Protein AF-A0A7H8J270-F1 (afdb_monomer)

Structure (mmCIF, N/CA/C/O backbone):
data_AF-A0A7H8J270-F1
#
_entry.id   AF-A0A7H8J270-F1
#
loop_
_atom_site.group_PDB
_atom_site.id
_atom_site.type_symbol
_atom_site.label_atom_id
_atom_site.label_alt_id
_atom_site.label_comp_id
_atom_site.label_asym_id
_atom_site.label_entity_id
_atom_site.label_seq_id
_atom_site.pdbx_PDB_ins_code
_atom_site.Cartn_x
_atom_site.Cartn_y
_atom_site.Cartn_z
_atom_site.occupancy
_atom_site.B_iso_or_equiv
_atom_site.auth_seq_id
_atom_site.auth_comp_id
_atom_site.auth_asym_id
_atom_site.auth_atom_id
_atom_site.pdbx_PDB_model_num
ATOM 1 N N . MET A 1 1 ? 3.335 -8.479 36.866 1.00 42.03 1 MET A N 1
ATOM 2 C CA . MET A 1 1 ? 2.585 -7.714 35.846 1.00 42.03 1 MET A CA 1
ATOM 3 C C . MET A 1 1 ? 3.029 -8.223 34.480 1.00 42.03 1 MET A C 1
ATOM 5 O O . MET A 1 1 ? 4.088 -7.840 34.000 1.00 42.03 1 MET A O 1
ATOM 9 N N . GLY A 1 2 ? 2.335 -9.232 33.948 1.00 44.09 2 GLY A N 1
ATOM 10 C CA . GLY A 1 2 ? 2.732 -9.904 32.709 1.00 44.09 2 GLY A CA 1
ATOM 11 C C . GLY A 1 2 ? 2.358 -9.047 31.508 1.00 44.09 2 GLY A C 1
ATOM 12 O O . GLY A 1 2 ? 1.185 -8.750 31.316 1.00 44.09 2 GLY A O 1
ATOM 13 N N . ARG A 1 3 ? 3.344 -8.632 30.712 1.00 48.94 3 ARG A N 1
ATOM 14 C CA . ARG A 1 3 ? 3.084 -8.055 29.392 1.00 48.94 3 ARG A CA 1
ATOM 15 C C . ARG A 1 3 ? 2.624 -9.197 28.491 1.00 48.94 3 ARG A C 1
ATOM 17 O O . ARG A 1 3 ? 3.455 -9.937 27.977 1.00 48.94 3 ARG A O 1
ATOM 24 N N . THR A 1 4 ? 1.318 -9.379 28.332 1.00 55.84 4 THR A N 1
ATOM 25 C CA . THR A 1 4 ? 0.799 -10.113 27.177 1.00 55.84 4 THR A CA 1
ATOM 26 C C . THR A 1 4 ? 1.228 -9.325 25.947 1.00 55.84 4 THR A C 1
ATOM 28 O O . THR A 1 4 ? 0.846 -8.161 25.812 1.00 55.84 4 THR A O 1
ATOM 31 N N . ALA A 1 5 ? 2.074 -9.908 25.097 1.00 58.25 5 ALA A N 1
ATOM 32 C CA . ALA A 1 5 ? 2.368 -9.320 23.797 1.00 58.25 5 ALA A CA 1
ATOM 33 C C . ALA A 1 5 ? 1.034 -9.028 23.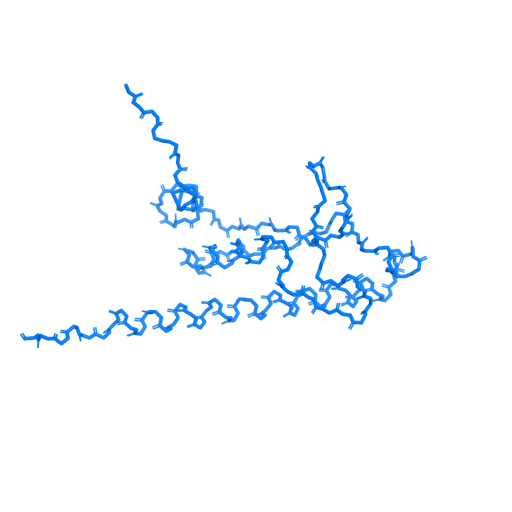096 1.00 58.25 5 ALA A C 1
ATOM 35 O O . ALA A 1 5 ? 0.129 -9.868 23.122 1.00 58.25 5 ALA A O 1
ATOM 36 N N . ALA A 1 6 ? 0.886 -7.825 22.541 1.00 67.25 6 ALA A N 1
ATOM 37 C CA . ALA A 1 6 ? -0.309 -7.486 21.786 1.00 67.25 6 ALA A CA 1
ATOM 38 C C . ALA A 1 6 ? -0.456 -8.506 20.650 1.00 67.25 6 ALA A C 1
ATOM 40 O O . ALA A 1 6 ? 0.480 -8.721 19.879 1.00 67.25 6 ALA A O 1
ATOM 41 N N . SER A 1 7 ? -1.606 -9.177 20.574 1.00 82.88 7 SER A N 1
ATOM 42 C CA . SER A 1 7 ? -1.886 -10.061 19.446 1.00 82.88 7 SER A CA 1
ATOM 43 C C . SER A 1 7 ? -1.941 -9.230 18.156 1.00 82.88 7 SER A C 1
ATOM 45 O O . SER A 1 7 ? -2.320 -8.055 18.217 1.00 82.88 7 SER A O 1
ATOM 47 N N . PRO A 1 8 ? -1.622 -9.801 16.979 1.00 84.00 8 PRO A N 1
ATOM 48 C CA . PRO A 1 8 ? -1.708 -9.071 15.711 1.00 84.00 8 PRO A CA 1
ATOM 49 C C . PRO A 1 8 ? -3.080 -8.412 15.492 1.00 84.00 8 PRO A C 1
ATOM 51 O O . PRO A 1 8 ? -3.164 -7.256 15.089 1.00 84.00 8 PRO A O 1
ATOM 54 N N . ALA A 1 9 ? -4.161 -9.109 15.856 1.00 88.38 9 ALA A N 1
ATOM 55 C CA . ALA A 1 9 ? -5.513 -8.555 15.818 1.00 88.38 9 ALA A CA 1
ATOM 56 C C . ALA A 1 9 ? -5.698 -7.370 16.784 1.00 88.38 9 ALA A C 1
ATOM 58 O O . ALA A 1 9 ? -6.309 -6.373 16.409 1.00 88.38 9 ALA A O 1
ATOM 59 N N . GLY A 1 10 ? -5.136 -7.450 17.995 1.00 93.75 10 GLY A N 1
ATOM 60 C CA . GLY A 1 10 ? -5.184 -6.365 18.973 1.00 93.75 10 GLY A CA 1
ATOM 61 C C . GLY A 1 10 ? -4.453 -5.109 18.498 1.00 93.75 10 GLY A C 1
ATOM 62 O O . GLY A 1 10 ? -4.974 -4.010 18.659 1.00 93.75 10 GLY A O 1
ATOM 63 N N . VAL A 1 11 ? -3.289 -5.255 17.855 1.00 96.12 11 VAL A N 1
ATOM 64 C CA . VAL A 1 11 ? -2.555 -4.118 17.265 1.00 96.12 11 VAL A CA 1
ATOM 65 C C . VAL A 1 11 ? -3.398 -3.421 16.194 1.00 96.12 11 VAL A C 1
ATOM 67 O O . VAL A 1 11 ? -3.519 -2.197 16.212 1.00 96.12 11 VAL A O 1
ATOM 70 N N . LEU A 1 12 ? -4.033 -4.184 15.301 1.00 96.44 12 LEU A N 1
ATOM 71 C CA . LEU A 1 12 ? -4.896 -3.619 14.260 1.00 96.44 12 LEU A CA 1
ATOM 72 C C . LEU A 1 12 ? -6.123 -2.909 14.840 1.00 96.44 12 LEU A C 1
ATOM 74 O O . LEU A 1 12 ? -6.491 -1.844 14.350 1.00 96.44 12 LEU A O 1
ATOM 78 N N . ASP A 1 13 ? -6.737 -3.444 15.895 1.00 96.44 13 ASP A N 1
ATOM 79 C CA . ASP A 1 13 ? -7.857 -2.778 16.567 1.00 96.44 13 ASP A CA 1
ATOM 80 C C . ASP A 1 13 ? -7.415 -1.459 17.211 1.00 96.44 13 ASP A C 1
ATOM 82 O O . ASP A 1 13 ? -8.081 -0.439 17.035 1.00 96.44 13 ASP A O 1
ATOM 86 N N . TYR A 1 14 ? -6.268 -1.445 17.898 1.00 97.12 14 TYR A N 1
ATOM 87 C CA . TYR A 1 14 ? -5.700 -0.223 18.475 1.00 97.12 14 TYR A CA 1
ATOM 88 C C . TYR A 1 14 ? -5.428 0.859 17.427 1.00 97.12 14 TYR A C 1
ATOM 90 O O . TYR A 1 14 ? -5.628 2.038 17.709 1.00 97.12 14 TYR A O 1
ATOM 98 N N . LEU A 1 15 ? -4.989 0.486 16.227 1.00 97.75 15 LEU A N 1
ATOM 99 C CA . LEU A 1 15 ? -4.700 1.445 15.162 1.00 97.75 15 LEU A CA 1
ATOM 100 C C . LEU A 1 15 ? -5.968 1.907 14.426 1.00 97.75 15 LEU A C 1
ATOM 102 O O . LEU A 1 15 ? -6.120 3.097 14.147 1.00 97.75 15 LEU A O 1
ATOM 106 N N . LEU A 1 16 ? -6.877 0.983 14.107 1.00 96.69 16 LEU A N 1
ATOM 107 C CA . LEU A 1 16 ? -7.862 1.167 13.032 1.00 96.69 16 LEU A CA 1
ATOM 108 C C . LEU A 1 16 ? -9.309 1.237 13.514 1.00 96.69 16 LEU A C 1
ATOM 110 O O . LEU A 1 16 ? -10.156 1.749 12.785 1.00 96.69 16 LEU A O 1
ATOM 114 N N . LYS A 1 17 ? -9.626 0.721 14.707 1.00 96.38 17 LYS A N 1
ATOM 115 C CA . LYS A 1 17 ? -11.008 0.681 15.196 1.00 96.38 17 LYS A CA 1
ATOM 116 C C . LYS A 1 17 ? -11.457 2.079 15.648 1.00 96.38 17 LYS A C 1
ATOM 118 O O . LYS A 1 17 ? -10.824 2.640 16.548 1.00 96.38 17 LYS A O 1
ATOM 123 N N . PRO A 1 18 ? -12.554 2.629 15.095 1.00 96.81 18 PRO A N 1
ATOM 124 C CA . PRO A 1 18 ? -13.071 3.924 15.521 1.00 96.81 18 PRO A CA 1
ATOM 125 C C . PRO A 1 18 ? -13.435 3.939 17.010 1.00 96.81 18 PRO A C 1
ATOM 127 O O . PRO A 1 18 ? -14.057 3.002 17.515 1.00 96.81 18 PRO A O 1
ATOM 130 N N . GLY A 1 19 ? -13.060 5.014 17.707 1.00 96.12 19 GLY A N 1
ATOM 131 C CA . GLY A 1 19 ? -13.410 5.228 19.115 1.00 96.12 19 GLY A CA 1
ATOM 132 C C . GLY A 1 19 ? -12.688 4.305 20.099 1.00 96.12 19 GLY A C 1
ATOM 133 O O . GLY A 1 19 ? -13.162 4.138 21.220 1.00 96.12 19 GLY A O 1
ATOM 134 N N . TYR A 1 20 ? -11.576 3.685 19.691 1.00 95.50 20 TYR A N 1
ATOM 135 C CA . TYR A 1 20 ? -10.805 2.783 20.547 1.00 95.50 20 TYR A CA 1
ATOM 136 C C . TYR A 1 20 ? -9.404 3.323 20.858 1.00 95.50 20 TYR A C 1
ATOM 138 O O . TYR A 1 20 ? -9.204 3.929 21.907 1.00 95.50 20 TYR A O 1
ATOM 146 N N . GLY A 1 21 ? -8.432 3.091 19.974 1.00 96.19 21 GLY A N 1
ATOM 147 C CA . GLY A 1 21 ? -7.067 3.593 20.121 1.00 96.19 21 GLY A CA 1
ATOM 148 C C . GLY A 1 21 ? -6.827 4.812 19.237 1.00 96.19 21 GLY A C 1
ATOM 149 O O . GLY A 1 21 ? -7.590 5.776 19.276 1.00 96.19 21 GLY A O 1
ATOM 150 N N . ALA A 1 22 ? -5.792 4.746 18.398 1.00 97.56 22 ALA A N 1
ATOM 151 C CA . ALA A 1 22 ? -5.408 5.822 17.486 1.00 97.56 22 ALA A CA 1
ATOM 152 C C . ALA A 1 22 ? -6.545 6.249 16.546 1.00 97.56 22 ALA A C 1
ATOM 154 O O . ALA A 1 22 ? -6.606 7.415 16.171 1.00 97.56 22 ALA A O 1
ATOM 155 N N . SER A 1 23 ? -7.455 5.324 16.206 1.00 97.25 23 SER A N 1
ATOM 156 C CA . SER A 1 23 ? -8.636 5.600 15.379 1.00 97.25 23 SER A CA 1
ATOM 157 C C . SER A 1 23 ? -8.260 6.318 14.076 1.00 97.25 23 SER A C 1
ATOM 159 O O . SER A 1 23 ? -8.803 7.376 13.753 1.00 97.25 23 SER A O 1
ATOM 161 N N . LEU A 1 24 ? -7.273 5.766 13.359 1.00 97.94 24 LEU A N 1
ATOM 162 C CA . LEU A 1 24 ? -6.708 6.389 12.164 1.00 97.94 24 LEU A CA 1
ATOM 163 C C . LEU A 1 24 ? -7.783 6.681 11.109 1.00 97.94 24 LEU A C 1
ATOM 165 O O . LEU A 1 24 ? -8.669 5.872 10.838 1.00 97.94 24 LEU A O 1
ATOM 169 N N . GLN A 1 25 ? -7.658 7.848 10.481 1.00 97.69 25 GLN A N 1
ATOM 170 C CA . GLN A 1 25 ? -8.559 8.325 9.425 1.00 97.69 25 GLN A CA 1
ATOM 171 C C . GLN A 1 25 ? -8.018 8.024 8.023 1.00 97.69 25 GLN A C 1
ATOM 173 O O . GLN A 1 25 ? -8.774 8.004 7.050 1.00 97.69 25 GLN A O 1
ATOM 178 N N . LEU A 1 26 ? -6.710 7.784 7.921 1.00 97.19 26 LEU A N 1
ATOM 179 C CA . LEU A 1 26 ? -6.005 7.495 6.684 1.00 97.19 26 LEU A CA 1
ATOM 180 C C . LEU A 1 26 ? -4.895 6.474 6.940 1.00 97.19 26 LEU A C 1
ATOM 182 O O . LEU A 1 26 ? -4.170 6.584 7.929 1.00 97.19 26 LEU A O 1
ATOM 186 N N . ILE A 1 27 ? -4.736 5.530 6.016 1.00 96.56 27 ILE A N 1
ATOM 187 C CA . ILE A 1 27 ? -3.514 4.737 5.868 1.00 96.56 27 ILE A CA 1
ATOM 188 C C . ILE A 1 27 ? -2.881 5.072 4.522 1.00 96.56 27 ILE A C 1
ATOM 190 O O . ILE A 1 27 ? -3.555 5.073 3.489 1.00 96.56 27 ILE A O 1
ATOM 194 N N . LYS A 1 28 ? -1.572 5.324 4.545 1.00 97.62 28 LYS A N 1
ATOM 195 C CA . LYS A 1 28 ? -0.740 5.386 3.346 1.00 97.62 28 LYS A CA 1
ATOM 196 C C . LYS A 1 28 ? 0.004 4.059 3.206 1.00 97.62 28 LYS A C 1
ATOM 198 O O . LYS A 1 28 ? 0.670 3.650 4.152 1.00 97.62 28 LYS A O 1
ATOM 203 N N . LEU A 1 29 ? -0.138 3.414 2.057 1.00 96.44 29 LEU A N 1
ATOM 204 C CA . LEU A 1 29 ? 0.491 2.146 1.699 1.00 96.44 29 LEU A CA 1
ATOM 205 C C . LEU A 1 29 ? 1.587 2.408 0.666 1.00 96.44 29 LEU A C 1
ATOM 207 O O . LEU A 1 29 ? 1.455 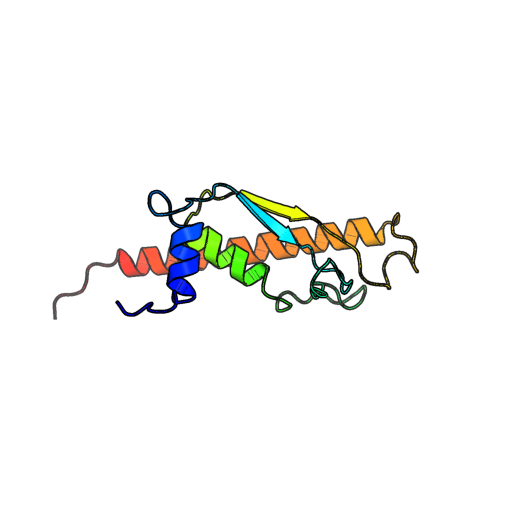3.317 -0.160 1.00 96.44 29 LEU A O 1
ATOM 211 N N . GLU A 1 30 ? 2.650 1.614 0.704 1.00 97.38 30 GLU A N 1
ATOM 212 C CA . GLU A 1 30 ? 3.648 1.625 -0.360 1.00 97.38 30 GLU A CA 1
ATOM 213 C C . GLU A 1 30 ? 3.085 0.941 -1.618 1.00 97.38 30 GLU A C 1
ATOM 215 O O . GLU A 1 30 ? 2.427 -0.102 -1.552 1.00 97.38 30 GLU A O 1
ATOM 220 N N . VAL A 1 31 ? 3.337 1.541 -2.780 1.00 97.00 31 VAL A N 1
ATOM 221 C CA . VAL A 1 31 ? 3.270 0.859 -4.072 1.00 97.00 31 VAL A CA 1
ATOM 222 C C . VAL A 1 31 ? 4.620 0.167 -4.250 1.00 97.00 31 VAL A C 1
ATOM 224 O O . VAL A 1 31 ? 5.583 0.806 -4.671 1.00 97.00 31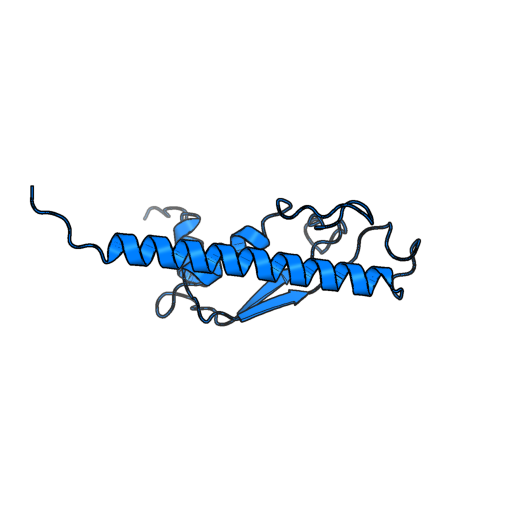 VAL A O 1
ATOM 227 N N . GLY A 1 32 ? 4.700 -1.109 -3.863 1.00 96.19 32 GLY A N 1
ATOM 228 C CA . GLY A 1 32 ? 5.957 -1.863 -3.890 1.00 96.19 32 GLY A CA 1
ATOM 229 C C . GLY A 1 32 ? 6.594 -1.858 -5.279 1.00 96.19 32 GLY A C 1
ATOM 230 O O . GLY A 1 32 ? 5.890 -1.896 -6.285 1.00 96.19 32 GLY A O 1
ATOM 231 N N . GLY A 1 33 ? 7.922 -1.781 -5.335 1.00 95.50 33 GLY A N 1
ATOM 232 C CA . GLY A 1 33 ? 8.681 -1.616 -6.581 1.00 95.50 33 GLY A CA 1
ATOM 233 C C . GLY A 1 33 ? 9.940 -2.478 -6.664 1.00 95.50 33 GLY A C 1
ATOM 234 O O . GLY A 1 33 ? 10.809 -2.178 -7.476 1.00 95.50 33 GLY A O 1
ATOM 235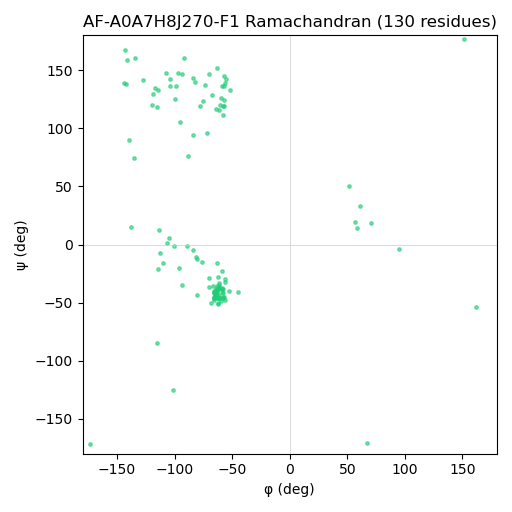 N N . ASP A 1 34 ? 10.073 -3.494 -5.804 1.00 94.44 34 ASP A N 1
ATOM 236 C CA . ASP A 1 34 ? 11.263 -4.351 -5.630 1.00 94.44 34 ASP A CA 1
ATOM 237 C C . ASP A 1 34 ? 12.552 -3.594 -5.250 1.00 94.44 34 ASP A C 1
ATOM 239 O O . ASP A 1 34 ? 13.656 -4.140 -5.306 1.00 94.44 34 ASP A O 1
ATOM 243 N N . THR A 1 35 ? 12.428 -2.333 -4.835 1.00 92.44 35 THR A N 1
ATOM 244 C CA . THR A 1 35 ? 13.547 -1.513 -4.366 1.00 92.44 35 THR A CA 1
ATOM 245 C C . THR A 1 35 ? 13.627 -1.534 -2.848 1.00 92.44 35 THR A C 1
ATOM 247 O O . THR A 1 35 ? 12.599 -1.577 -2.182 1.00 92.44 35 THR A O 1
ATOM 250 N N . ASN A 1 36 ? 14.836 -1.437 -2.286 1.00 95.19 36 ASN A N 1
ATOM 251 C CA . ASN A 1 36 ? 14.966 -1.138 -0.862 1.00 95.19 36 ASN A CA 1
ATOM 252 C C . ASN A 1 36 ? 14.406 0.271 -0.597 1.00 95.19 36 ASN A C 1
ATOM 254 O O . ASN A 1 36 ? 14.939 1.246 -1.132 1.00 95.19 36 ASN A O 1
ATOM 258 N N . SER A 1 37 ? 13.339 0.364 0.198 1.00 95.31 37 SER A N 1
ATOM 259 C CA . SER A 1 37 ? 12.606 1.604 0.472 1.00 95.31 37 SER A CA 1
ATOM 260 C C . SER A 1 37 ? 12.853 2.176 1.873 1.00 95.31 37 SER A C 1
ATOM 262 O O . SER A 1 37 ? 12.287 3.222 2.181 1.00 95.31 37 SER A O 1
ATOM 264 N N . THR A 1 38 ? 13.709 1.539 2.693 1.00 96.25 38 THR A N 1
ATOM 265 C CA . THR A 1 38 ? 14.432 2.037 3.898 1.00 96.25 38 THR A CA 1
ATOM 266 C C . THR A 1 38 ? 14.902 0.828 4.719 1.00 96.25 38 THR A C 1
ATOM 268 O O . THR A 1 38 ? 16.092 0.685 4.993 1.00 96.25 38 THR A O 1
ATOM 271 N N . ASP A 1 39 ? 13.968 -0.067 5.057 1.00 96.88 39 ASP A N 1
ATOM 272 C CA . ASP A 1 39 ? 14.181 -1.223 5.947 1.00 96.88 39 ASP A CA 1
ATOM 273 C C . ASP A 1 39 ? 14.050 -2.575 5.220 1.00 96.88 39 ASP A C 1
ATOM 275 O O . ASP A 1 39 ? 13.962 -3.637 5.838 1.00 96.88 39 ASP A O 1
ATOM 279 N N . GLY A 1 40 ? 14.025 -2.550 3.890 1.00 96.31 40 GLY A N 1
ATOM 280 C CA . GLY A 1 40 ? 13.783 -3.718 3.057 1.00 96.31 40 GLY A CA 1
ATOM 281 C C . GLY A 1 40 ? 13.126 -3.338 1.739 1.00 96.31 40 GLY A C 1
ATOM 282 O O . GLY A 1 40 ? 12.839 -2.169 1.495 1.00 96.31 40 GLY A O 1
ATOM 283 N N . ALA A 1 41 ? 12.925 -4.338 0.885 1.00 95.69 41 ALA A N 1
ATOM 284 C CA . ALA A 1 41 ? 12.217 -4.178 -0.376 1.00 95.69 41 ALA A CA 1
ATOM 285 C C . ALA A 1 41 ? 10.809 -4.761 -0.284 1.00 95.69 41 ALA A C 1
ATOM 287 O O . ALA A 1 41 ? 10.628 -5.869 0.230 1.00 95.69 41 ALA A O 1
ATOM 288 N N . GLU A 1 42 ? 9.831 -4.030 -0.815 1.00 96.38 42 GLU A N 1
ATOM 289 C CA . GLU A 1 42 ? 8.461 -4.511 -0.957 1.00 96.38 42 GLU A CA 1
ATOM 290 C C . GLU A 1 42 ? 8.197 -5.006 -2.385 1.00 96.38 42 GLU A C 1
ATOM 292 O O . GLU A 1 42 ? 8.608 -4.349 -3.351 1.00 96.38 42 GLU A O 1
ATOM 297 N N . PRO A 1 43 ? 7.517 -6.158 -2.538 1.00 95.00 43 PRO A N 1
ATOM 298 C CA . PRO A 1 43 ? 7.274 -6.744 -3.842 1.00 95.00 43 PRO A CA 1
ATOM 299 C C . PRO A 1 43 ? 6.266 -5.916 -4.637 1.00 95.00 43 PRO A C 1
ATOM 301 O O . PRO A 1 43 ? 5.313 -5.354 -4.091 1.00 95.00 43 PRO A O 1
ATOM 304 N N . ASN A 1 44 ? 6.456 -5.888 -5.945 1.00 94.56 44 ASN A N 1
ATOM 305 C CA . ASN A 1 44 ? 5.592 -5.170 -6.868 1.00 94.56 44 ASN A CA 1
ATOM 306 C C . ASN A 1 44 ? 4.440 -6.040 -7.425 1.00 94.56 44 ASN A C 1
ATOM 308 O O . ASN A 1 44 ? 4.506 -7.271 -7.417 1.00 94.56 44 ASN A O 1
ATOM 312 N N . HIS A 1 45 ? 3.375 -5.414 -7.941 1.00 95.81 45 HIS A N 1
ATOM 313 C CA . HIS A 1 45 ? 2.214 -6.122 -8.517 1.00 95.81 45 HIS A CA 1
ATOM 314 C C . HIS A 1 45 ? 2.400 -6.535 -9.982 1.00 95.81 45 HIS A C 1
ATOM 316 O O . HIS A 1 45 ? 1.520 -7.190 -10.540 1.00 95.81 45 HIS A O 1
ATOM 322 N N . MET A 1 46 ? 3.502 -6.148 -10.626 1.00 96.38 46 MET A N 1
ATOM 323 C CA . MET A 1 46 ? 3.815 -6.462 -12.023 1.00 96.38 46 MET A CA 1
ATOM 324 C C . MET A 1 46 ? 5.272 -6.913 -12.211 1.00 96.38 46 MET A C 1
ATOM 326 O O . MET A 1 46 ? 6.090 -6.154 -12.742 1.00 96.38 46 MET A O 1
ATOM 330 N N . PRO A 1 47 ? 5.637 -8.148 -11.805 1.00 91.19 47 PRO A N 1
ATOM 331 C CA . PRO A 1 47 ? 7.030 -8.618 -11.841 1.00 91.19 47 PRO A CA 1
ATOM 332 C C . PRO A 1 47 ? 7.639 -8.586 -13.253 1.00 91.19 47 PRO A C 1
ATOM 334 O O . PRO A 1 47 ? 8.853 -8.504 -13.425 1.00 91.19 47 PRO A O 1
ATOM 337 N N . THR A 1 48 ? 6.783 -8.605 -14.274 1.00 92.75 48 THR A N 1
ATOM 338 C CA . THR A 1 48 ? 7.113 -8.327 -15.674 1.00 92.75 48 THR A CA 1
ATOM 339 C C . THR A 1 48 ? 6.060 -7.389 -16.254 1.00 92.75 48 THR A C 1
ATOM 341 O O . THR A 1 48 ? 4.925 -7.403 -15.778 1.00 92.75 48 THR A O 1
ATOM 344 N N . ARG A 1 49 ? 6.381 -6.710 -17.360 1.00 93.00 49 ARG A N 1
ATOM 345 C CA . ARG A 1 49 ? 5.461 -5.831 -18.104 1.00 93.00 49 ARG A CA 1
ATOM 346 C C . ARG A 1 49 ? 4.060 -6.409 -18.331 1.00 93.00 49 ARG A C 1
ATOM 348 O O . ARG A 1 49 ? 3.083 -5.686 -18.201 1.00 93.00 49 ARG A O 1
ATOM 355 N N . ASP A 1 50 ? 3.964 -7.698 -18.648 1.00 93.81 50 ASP A N 1
ATOM 356 C CA . ASP A 1 50 ? 2.711 -8.310 -19.110 1.00 93.81 50 ASP A CA 1
ATOM 357 C C . ASP A 1 50 ? 2.019 -9.180 -18.046 1.00 93.81 50 ASP A C 1
ATOM 359 O O . ASP A 1 50 ? 1.014 -9.835 -18.325 1.00 93.81 50 ASP A O 1
ATOM 363 N N . THR A 1 51 ? 2.538 -9.199 -16.814 1.00 94.62 51 THR A N 1
ATOM 364 C CA . THR A 1 51 ? 2.011 -10.038 -15.728 1.00 94.62 51 THR A CA 1
ATOM 365 C C . THR A 1 51 ? 1.529 -9.157 -14.593 1.00 94.62 51 THR A C 1
ATOM 367 O O . THR A 1 51 ? 2.290 -8.329 -14.114 1.00 94.62 51 THR A O 1
ATOM 370 N N . VAL A 1 52 ? 0.298 -9.373 -14.124 1.00 94.94 52 VAL A N 1
ATOM 371 C CA . VAL A 1 52 ? -0.239 -8.715 -12.925 1.00 94.94 52 VAL A CA 1
ATOM 372 C C . VAL A 1 52 ? -0.512 -9.758 -11.847 1.00 94.94 52 VAL A C 1
ATOM 374 O O . VAL A 1 52 ? -1.377 -10.617 -12.031 1.00 94.94 52 VAL A O 1
ATOM 377 N N . ASP A 1 53 ? 0.163 -9.641 -10.708 1.00 90.75 53 ASP A N 1
ATOM 378 C CA . ASP A 1 53 ? -0.016 -10.485 -9.529 1.00 90.75 53 ASP A CA 1
ATOM 379 C C . ASP A 1 53 ? -0.446 -9.643 -8.316 1.00 90.75 53 ASP A C 1
ATOM 381 O O . ASP A 1 53 ? 0.239 -8.722 -7.881 1.00 90.75 53 ASP A O 1
ATOM 385 N N . ARG A 1 54 ? -1.620 -9.967 -7.768 1.00 87.00 54 ARG A N 1
ATOM 386 C CA . ARG A 1 54 ? -2.255 -9.250 -6.645 1.00 87.00 54 ARG A CA 1
ATOM 387 C C . ARG A 1 54 ? -2.060 -9.960 -5.306 1.00 87.00 54 ARG A C 1
ATOM 389 O O . ARG A 1 54 ? -2.564 -9.484 -4.296 1.00 87.00 54 ARG A O 1
ATOM 396 N N . GLY A 1 55 ? -1.383 -11.108 -5.303 1.00 85.38 55 GLY A N 1
ATOM 397 C CA . GLY A 1 55 ? -1.084 -11.883 -4.099 1.00 85.38 55 GLY A CA 1
ATOM 398 C C . GLY A 1 55 ? 0.226 -11.486 -3.424 1.00 85.38 55 GLY A C 1
ATOM 399 O O . GLY A 1 55 ? 0.585 -12.077 -2.409 1.00 85.38 55 GLY A O 1
ATOM 400 N N . GLN A 1 56 ? 0.951 -10.519 -3.989 1.00 87.94 56 GLN A N 1
ATOM 401 C CA . GLN A 1 56 ? 2.269 -10.127 -3.512 1.00 87.94 56 GLN A CA 1
ATOM 402 C C . GLN A 1 56 ? 2.196 -9.158 -2.332 1.00 87.94 56 GLN A C 1
ATOM 404 O O . GLN A 1 56 ? 1.394 -8.221 -2.316 1.00 87.94 56 GLN A O 1
ATOM 409 N N . GLY A 1 57 ? 3.092 -9.366 -1.367 1.00 92.69 57 GLY A N 1
ATOM 410 C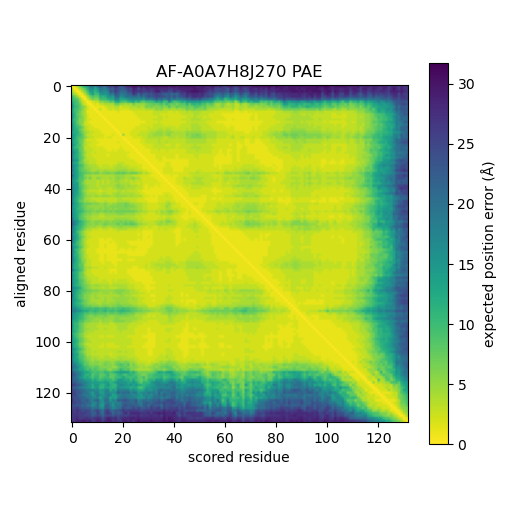 CA . GLY A 1 57 ? 3.244 -8.496 -0.205 1.00 92.69 57 GLY A CA 1
ATOM 411 C C . GLY A 1 57 ? 2.047 -8.522 0.749 1.00 92.69 57 GLY A C 1
ATOM 412 O O . GLY A 1 57 ? 1.146 -9.352 0.655 1.00 92.69 57 GLY A O 1
ATOM 413 N N . TYR A 1 58 ? 2.056 -7.605 1.713 1.00 94.62 58 TYR A N 1
ATOM 414 C CA . TYR A 1 58 ? 1.038 -7.524 2.769 1.00 94.62 58 TYR A CA 1
ATOM 415 C C . TYR A 1 58 ? 0.162 -6.268 2.677 1.00 94.62 58 TYR A C 1
ATOM 417 O O . TYR A 1 58 ? -0.812 -6.155 3.422 1.00 94.62 58 TYR A O 1
ATOM 425 N N . GLN A 1 59 ? 0.476 -5.328 1.779 1.00 95.12 59 GLN A N 1
ATOM 426 C CA . GLN A 1 59 ? -0.222 -4.041 1.684 1.00 95.12 59 GLN A CA 1
ATOM 427 C C . GLN A 1 59 ? -1.704 -4.215 1.326 1.00 95.12 59 GLN A C 1
ATOM 429 O O . GLN A 1 59 ? -2.566 -3.554 1.907 1.00 95.12 59 GLN A O 1
ATOM 434 N N . TRP A 1 60 ? -2.023 -5.167 0.441 1.00 92.75 60 TRP A N 1
ATOM 435 C CA . TRP A 1 60 ? -3.406 -5.498 0.079 1.00 92.75 60 TRP A CA 1
ATOM 436 C C . TRP A 1 60 ? -4.200 -6.004 1.280 1.00 92.75 60 TRP A C 1
ATOM 438 O O . TRP A 1 60 ? -5.250 -5.455 1.606 1.00 92.75 60 TRP A O 1
ATOM 448 N N . TRP A 1 61 ? -3.648 -6.987 1.994 1.00 92.88 61 TRP A N 1
ATOM 449 C CA . TRP A 1 61 ? -4.239 -7.504 3.225 1.00 92.88 61 TRP A CA 1
ATOM 450 C C . TRP A 1 61 ? -4.424 -6.395 4.267 1.00 92.88 61 TRP 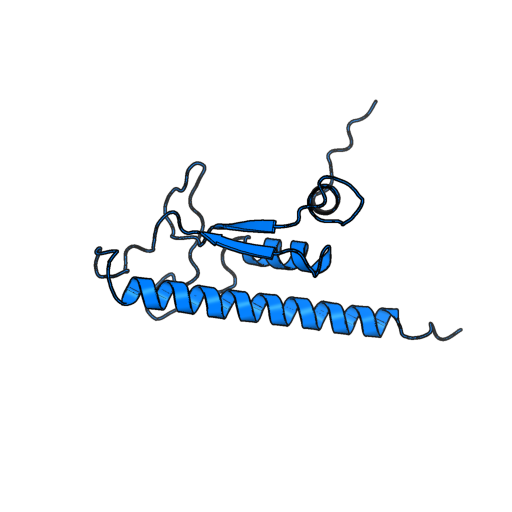A C 1
ATOM 452 O O . TRP A 1 61 ? -5.474 -6.311 4.901 1.00 92.88 61 TRP A O 1
ATOM 462 N N . LEU A 1 62 ? -3.446 -5.499 4.425 1.00 94.75 62 LEU A N 1
ATOM 463 C CA . LEU A 1 62 ? -3.542 -4.395 5.379 1.00 94.75 62 LEU A CA 1
ATOM 464 C C . LEU A 1 62 ? -4.669 -3.414 5.010 1.00 94.75 62 LEU A C 1
ATOM 466 O O . LEU A 1 62 ? -5.425 -2.998 5.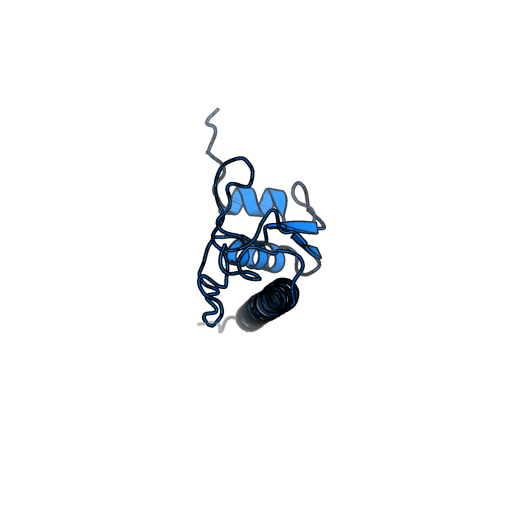892 1.00 94.75 62 LEU A O 1
ATOM 470 N N . ALA A 1 63 ? -4.837 -3.095 3.721 1.00 94.12 63 ALA A N 1
ATOM 471 C CA . ALA A 1 63 ? -5.975 -2.321 3.215 1.00 94.12 63 ALA A CA 1
ATOM 472 C C . ALA A 1 63 ? -7.320 -2.984 3.553 1.00 94.12 63 ALA A C 1
ATOM 474 O O . ALA A 1 63 ? -8.239 -2.310 4.030 1.00 94.12 63 ALA A O 1
ATOM 475 N N . GLU A 1 64 ? -7.437 -4.298 3.350 1.00 93.06 64 GLU A N 1
ATOM 476 C CA . GLU A 1 64 ? -8.641 -5.057 3.703 1.00 93.06 64 GLU A CA 1
ATOM 477 C C . GLU A 1 64 ? -8.911 -5.006 5.210 1.00 93.06 64 GLU A C 1
ATOM 479 O O . GLU A 1 64 ? -10.031 -4.712 5.629 1.00 93.06 64 GLU A O 1
ATOM 484 N N . GLN A 1 65 ? -7.885 -5.216 6.043 1.00 93.81 65 GLN A N 1
ATOM 485 C CA . GLN A 1 65 ? -8.008 -5.144 7.502 1.00 93.81 65 GLN A CA 1
ATOM 486 C C . GLN A 1 65 ? -8.438 -3.756 7.991 1.00 93.81 65 GLN A C 1
ATOM 488 O O . GLN A 1 65 ? -9.175 -3.660 8.981 1.00 93.81 65 GLN A O 1
ATOM 493 N N . ALA A 1 66 ? -7.993 -2.698 7.312 1.00 94.38 66 ALA A N 1
ATOM 494 C CA . ALA A 1 66 ? -8.381 -1.326 7.600 1.00 94.38 66 ALA A CA 1
ATOM 495 C C . ALA A 1 66 ? -9.846 -1.069 7.259 1.00 94.38 66 ALA A C 1
ATOM 497 O O . ALA A 1 66 ? -10.598 -0.617 8.123 1.00 94.38 66 ALA A O 1
ATOM 498 N N . LYS A 1 67 ? -10.282 -1.437 6.049 1.00 92.94 67 LYS A N 1
ATOM 499 C CA . LYS A 1 67 ? -11.686 -1.309 5.630 1.00 92.94 67 LYS A CA 1
ATOM 500 C C .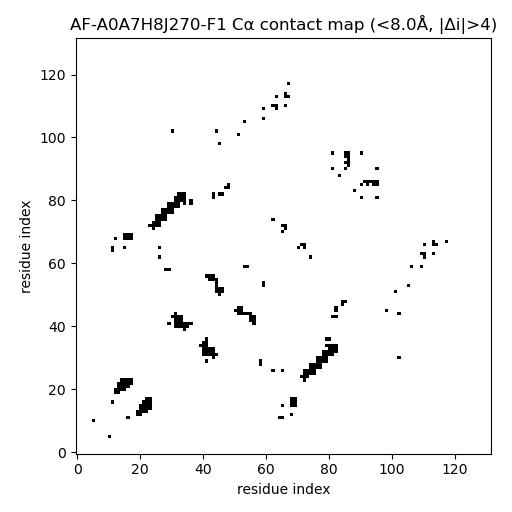 LYS A 1 67 ? -12.638 -2.164 6.456 1.00 92.94 67 LYS A C 1
ATOM 502 O O . LYS A 1 67 ? -13.738 -1.711 6.770 1.00 92.94 67 LYS A O 1
ATOM 507 N N . ALA A 1 68 ? -12.199 -3.352 6.866 1.00 92.62 68 ALA A N 1
ATOM 508 C CA . ALA A 1 68 ? -12.964 -4.238 7.735 1.00 92.62 68 ALA A CA 1
ATOM 509 C C . ALA A 1 68 ? -13.328 -3.574 9.075 1.00 92.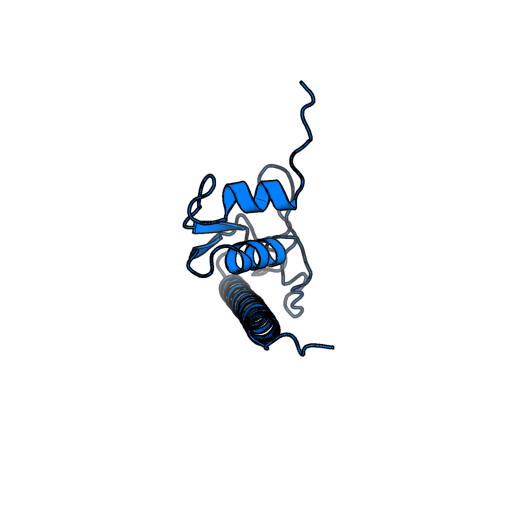62 68 ALA A C 1
ATOM 511 O O . ALA A 1 68 ? -14.429 -3.777 9.583 1.00 92.62 68 ALA A O 1
ATOM 512 N N . ARG A 1 69 ? -12.413 -2.772 9.638 1.00 93.06 69 ARG A N 1
ATOM 513 C CA . ARG A 1 69 ? -12.569 -2.115 10.950 1.00 93.06 69 ARG A CA 1
ATOM 514 C C . ARG A 1 69 ? -13.136 -0.703 10.866 1.00 93.06 69 ARG A C 1
ATOM 516 O O . ARG A 1 69 ? -13.865 -0.291 11.763 1.00 93.06 69 ARG A O 1
ATOM 523 N N . SER A 1 70 ? -12.783 0.030 9.816 1.00 94.31 70 SER A N 1
ATOM 524 C CA . SER A 1 70 ? -13.197 1.409 9.572 1.00 94.31 70 SER A CA 1
ATOM 525 C C . SER A 1 70 ? -13.517 1.582 8.084 1.00 94.31 70 SER A C 1
ATOM 527 O O . SER A 1 70 ? -12.633 1.905 7.287 1.00 94.31 70 SER A O 1
ATOM 529 N N . PRO A 1 71 ? -14.778 1.354 7.671 1.00 92.12 71 PRO A N 1
ATOM 530 C CA . PRO A 1 71 ? -15.185 1.460 6.267 1.00 92.12 71 PRO A CA 1
ATOM 531 C C . PRO A 1 71 ? -14.878 2.831 5.640 1.00 92.12 71 PRO A C 1
ATOM 533 O O . PRO A 1 71 ? -14.522 2.918 4.458 1.00 92.12 71 PRO A O 1
ATOM 536 N N . ASP A 1 72 ? -14.929 3.892 6.450 1.00 93.38 72 ASP A N 1
ATOM 537 C CA . ASP A 1 72 ? -14.712 5.278 6.023 1.00 93.38 72 ASP A CA 1
ATOM 538 C C . ASP A 1 72 ? -13.237 5.683 5.906 1.00 93.38 72 ASP A C 1
ATOM 540 O O . ASP A 1 72 ? -12.946 6.741 5.329 1.00 93.38 72 ASP A O 1
ATOM 544 N N . ILE A 1 73 ? -12.306 4.850 6.395 1.00 95.31 73 ILE A N 1
ATOM 545 C CA . ILE A 1 73 ? -10.871 5.152 6.375 1.00 95.31 73 ILE A CA 1
ATOM 546 C C . ILE A 1 73 ? -10.398 5.412 4.945 1.00 95.31 73 ILE A C 1
ATOM 548 O O . ILE A 1 73 ? -10.781 4.712 3.997 1.00 95.31 73 ILE A O 1
ATOM 552 N N . LYS A 1 74 ? -9.581 6.445 4.762 1.00 95.56 74 LYS A N 1
ATOM 553 C CA . LYS A 1 74 ? -9.002 6.774 3.459 1.00 95.56 74 LYS A CA 1
ATOM 554 C C . LYS A 1 74 ? -7.750 5.941 3.227 1.00 95.56 74 LYS A C 1
ATOM 556 O O . LYS A 1 74 ? -6.991 5.674 4.154 1.00 95.56 74 LYS A O 1
ATOM 561 N N . LEU A 1 75 ? -7.552 5.525 1.984 1.00 95.44 75 LEU A N 1
ATOM 562 C CA . LEU A 1 75 ? -6.365 4.796 1.562 1.00 95.44 75 LEU A CA 1
ATOM 563 C C . LEU A 1 75 ? -5.629 5.646 0.535 1.00 95.44 75 LEU A C 1
ATOM 565 O O . LEU A 1 75 ? -6.258 6.205 -0.364 1.00 95.44 75 LEU A O 1
ATOM 569 N N . ALA A 1 76 ? -4.316 5.743 0.688 1.00 96.38 76 ALA A N 1
ATOM 570 C CA . ALA A 1 76 ? -3.428 6.406 -0.254 1.00 96.38 76 ALA A CA 1
ATOM 571 C C . ALA A 1 76 ? -2.294 5.449 -0.634 1.00 96.38 76 ALA A C 1
ATOM 573 O O . ALA A 1 76 ? -1.804 4.721 0.225 1.00 96.38 76 ALA A O 1
ATOM 574 N N . GLY A 1 77 ? -1.890 5.460 -1.902 1.00 96.06 77 GLY A N 1
ATOM 575 C CA . GLY A 1 77 ? -0.689 4.776 -2.384 1.00 96.06 77 GLY A CA 1
ATOM 576 C C . GLY A 1 77 ? 0.427 5.788 -2.620 1.00 96.06 77 GLY A C 1
ATOM 577 O O . GLY A 1 77 ? 0.151 6.907 -3.057 1.00 96.06 77 GLY A O 1
ATOM 578 N N . LEU A 1 78 ? 1.666 5.415 -2.313 1.00 96.56 78 LEU A N 1
ATOM 579 C CA . LEU A 1 78 ? 2.858 6.161 -2.713 1.00 96.56 78 LEU A CA 1
ATOM 580 C C . LEU A 1 78 ? 3.970 5.180 -3.078 1.00 96.56 78 LEU A C 1
ATOM 582 O O . LEU A 1 78 ? 4.163 4.187 -2.387 1.00 96.56 78 LEU A O 1
ATOM 586 N N . ASP A 1 79 ? 4.697 5.463 -4.141 1.00 94.38 79 ASP A N 1
ATOM 587 C CA . ASP A 1 79 ? 5.854 4.705 -4.592 1.00 94.38 79 ASP A CA 1
ATOM 588 C C . ASP A 1 79 ? 7.170 5.278 -4.051 1.00 94.38 79 ASP A C 1
ATOM 590 O O . ASP A 1 79 ? 7.325 6.485 -3.865 1.00 94.38 79 ASP A O 1
ATOM 594 N N . TRP A 1 80 ? 8.125 4.382 -3.799 1.00 95.50 80 TRP A N 1
ATOM 595 C CA . TRP A 1 80 ? 9.518 4.722 -3.476 1.00 95.50 80 TRP A CA 1
ATOM 596 C C . TRP A 1 80 ? 10.480 4.339 -4.605 1.00 95.50 80 TRP A C 1
ATOM 598 O O . TRP A 1 80 ? 11.614 4.813 -4.651 1.00 95.50 80 TRP A O 1
ATOM 608 N N . GLY A 1 81 ? 10.025 3.497 -5.528 1.00 92.75 81 GLY A N 1
ATOM 609 C CA . GLY A 1 81 ? 10.723 3.111 -6.743 1.00 92.75 81 GLY A CA 1
ATOM 610 C C . GLY A 1 81 ? 9.822 2.251 -7.618 1.00 92.75 81 GLY A C 1
ATOM 611 O O . GLY A 1 81 ? 8.633 2.097 -7.339 1.00 92.75 81 GLY A O 1
ATOM 612 N N . ALA A 1 82 ? 10.395 1.691 -8.680 1.00 94.38 82 ALA A N 1
ATOM 613 C CA . ALA A 1 82 ? 9.653 0.925 -9.671 1.00 94.38 82 ALA A CA 1
ATOM 614 C C . ALA A 1 82 ? 10.451 -0.295 -10.149 1.00 94.38 82 ALA A C 1
ATOM 616 O O . ALA A 1 82 ? 11.686 -0.279 -10.081 1.00 94.38 82 ALA A O 1
ATOM 617 N N . PRO A 1 83 ? 9.774 -1.314 -10.708 1.00 94.56 83 PRO A N 1
ATOM 618 C CA . PRO A 1 83 ? 10.442 -2.462 -11.305 1.00 94.56 83 PRO A CA 1
ATOM 619 C C . PRO A 1 83 ? 11.421 -2.062 -12.416 1.00 94.56 83 PRO A C 1
ATOM 621 O O . PRO A 1 83 ? 11.146 -1.175 -13.223 1.00 94.56 83 PRO A O 1
ATOM 624 N N . GLY A 1 84 ? 12.540 -2.780 -12.536 1.00 93.81 84 GLY A N 1
ATOM 625 C CA . GLY A 1 84 ? 13.600 -2.439 -13.497 1.00 93.81 84 GLY A CA 1
ATOM 626 C C . GLY A 1 84 ? 13.198 -2.498 -14.980 1.00 93.81 84 GLY A C 1
ATOM 627 O O . GLY A 1 84 ? 13.897 -1.942 -15.823 1.00 93.81 84 GLY A O 1
ATOM 628 N N . TRP A 1 85 ? 12.079 -3.148 -15.323 1.00 94.75 85 TRP A N 1
ATOM 629 C CA . TRP A 1 85 ? 11.579 -3.211 -16.703 1.00 94.75 85 TRP A CA 1
ATOM 630 C C . TRP A 1 85 ? 10.899 -1.913 -17.166 1.00 94.75 85 TRP A C 1
ATOM 632 O O . TRP A 1 85 ? 10.705 -1.728 -18.373 1.00 94.75 85 TRP A O 1
ATOM 642 N N . ILE A 1 86 ? 10.553 -1.022 -16.232 1.00 96.81 86 ILE A N 1
ATOM 643 C CA . ILE A 1 86 ? 9.876 0.248 -16.503 1.00 96.81 86 ILE A CA 1
ATOM 644 C C . ILE A 1 86 ? 10.737 1.121 -17.418 1.00 96.81 86 ILE A C 1
ATOM 646 O O . ILE A 1 86 ? 11.875 1.464 -17.090 1.00 96.81 86 ILE A O 1
ATOM 650 N N . GLY A 1 87 ? 10.200 1.462 -18.590 1.00 93.94 87 GLY A N 1
ATOM 651 C CA . GLY A 1 87 ? 10.792 2.382 -19.559 1.00 93.94 87 GLY A CA 1
ATOM 652 C C . GLY A 1 87 ? 12.197 2.013 -20.031 1.00 93.94 87 GLY A C 1
ATOM 653 O O . GLY A 1 87 ? 12.929 2.899 -20.468 1.00 93.94 87 GLY A O 1
ATOM 654 N N . GLY A 1 88 ? 12.622 0.752 -19.879 1.00 90.50 88 GLY A N 1
ATOM 655 C CA . GLY A 1 88 ? 14.015 0.353 -20.112 1.00 90.50 88 GLY A CA 1
ATOM 656 C C . GLY A 1 88 ? 15.014 1.072 -19.194 1.00 90.50 88 GLY A C 1
ATOM 657 O O . GLY A 1 88 ? 16.120 1.391 -19.624 1.00 90.50 88 GLY A O 1
ATOM 658 N N . GLY A 1 89 ? 14.609 1.378 -17.958 1.00 85.50 89 GLY A N 1
ATOM 659 C CA . GLY A 1 89 ? 15.383 2.160 -16.991 1.00 85.50 89 GLY A CA 1
ATOM 660 C C . GLY A 1 89 ? 15.042 3.654 -16.968 1.00 85.50 89 GLY A C 1
ATOM 661 O O . GLY A 1 89 ? 15.564 4.377 -16.121 1.00 85.50 89 GLY A O 1
ATOM 662 N N . ASN A 1 90 ? 14.160 4.136 -17.852 1.00 91.50 90 ASN A N 1
ATOM 663 C CA . ASN A 1 90 ? 13.630 5.496 -17.779 1.00 91.50 90 ASN A CA 1
ATOM 664 C C . ASN A 1 90 ? 12.280 5.531 -17.046 1.00 91.50 90 ASN A C 1
ATOM 666 O O . ASN A 1 90 ? 11.232 5.198 -17.603 1.00 91.50 90 ASN A O 1
ATOM 670 N N . PHE A 1 91 ? 12.305 6.020 -15.810 1.00 91.44 91 PHE A N 1
ATOM 671 C CA . PHE A 1 91 ? 11.108 6.178 -14.986 1.00 91.44 91 PHE A CA 1
ATOM 672 C C . PHE A 1 91 ? 10.078 7.149 -15.587 1.00 91.44 91 PHE A C 1
ATOM 674 O O . PHE A 1 91 ? 8.883 6.991 -15.376 1.00 91.44 91 PHE A O 1
ATOM 681 N N . TRP A 1 92 ? 10.490 8.141 -16.376 1.00 94.94 92 TRP A N 1
ATOM 682 C CA . TRP A 1 92 ? 9.550 9.068 -17.014 1.00 94.94 92 TRP A CA 1
ATOM 683 C C . TRP A 1 92 ? 9.103 8.514 -18.366 1.00 94.94 92 TRP A C 1
ATOM 685 O O . TRP A 1 92 ? 9.587 8.929 -19.421 1.00 94.94 92 TRP A O 1
ATOM 695 N N . SER A 1 93 ? 8.211 7.526 -18.324 1.00 96.44 93 SER A N 1
ATOM 696 C CA . SER A 1 93 ? 7.737 6.784 -19.493 1.00 96.44 93 SER A CA 1
ATOM 697 C C . SER A 1 93 ? 6.251 6.431 -19.387 1.00 96.44 93 SER A C 1
ATOM 699 O O . SER A 1 93 ? 5.642 6.537 -18.321 1.00 96.44 93 SER A O 1
ATOM 701 N N . GLN A 1 94 ? 5.667 5.994 -20.507 1.00 97.38 94 GLN A N 1
ATOM 702 C CA . GLN A 1 94 ? 4.294 5.484 -20.528 1.00 97.38 94 GLN A CA 1
ATOM 703 C C . GLN A 1 94 ? 4.136 4.250 -19.628 1.00 97.38 94 GLN A C 1
ATOM 705 O O . GLN A 1 94 ? 3.114 4.102 -18.970 1.00 97.38 94 GLN A O 1
ATOM 710 N N . ASP A 1 95 ? 5.182 3.430 -19.512 1.00 97.19 95 ASP A N 1
ATOM 711 C CA . ASP A 1 95 ? 5.183 2.232 -18.670 1.00 97.19 95 ASP A CA 1
ATOM 712 C C . ASP A 1 95 ? 4.905 2.549 -17.205 1.00 97.19 95 ASP A C 1
ATOM 714 O O . ASP A 1 95 ? 4.196 1.806 -16.540 1.00 97.19 95 ASP A O 1
ATOM 718 N N . THR A 1 96 ? 5.434 3.665 -16.708 1.00 97.12 96 THR A N 1
ATOM 719 C CA . THR A 1 96 ? 5.201 4.127 -15.336 1.00 97.12 96 THR A CA 1
ATOM 720 C C . THR A 1 96 ? 3.746 4.515 -15.120 1.00 97.12 96 THR A C 1
ATOM 722 O O . THR A 1 96 ? 3.152 4.171 -14.099 1.00 97.12 96 THR A O 1
ATOM 725 N N . ILE A 1 97 ? 3.146 5.200 -16.097 1.00 97.19 97 ILE A N 1
ATOM 726 C CA . ILE A 1 97 ? 1.725 5.558 -16.057 1.00 97.19 97 ILE A CA 1
ATOM 727 C C . ILE A 1 97 ? 0.885 4.278 -16.039 1.00 97.19 97 ILE A C 1
ATOM 729 O O . ILE A 1 97 ? 0.045 4.108 -15.156 1.00 97.19 97 ILE A O 1
ATOM 733 N N . ASP A 1 98 ? 1.152 3.357 -16.962 1.00 97.44 98 ASP A N 1
ATOM 734 C CA . ASP A 1 98 ? 0.404 2.106 -17.102 1.00 97.44 98 ASP A CA 1
ATOM 735 C C . ASP A 1 98 ? 0.564 1.208 -15.863 1.00 97.44 98 ASP A C 1
ATOM 737 O O . ASP A 1 98 ? -0.404 0.607 -15.390 1.00 97.44 98 ASP A O 1
ATOM 741 N N . TYR A 1 99 ? 1.762 1.178 -15.277 1.00 97.25 99 TYR A N 1
ATOM 742 C CA . TYR A 1 99 ? 2.066 0.476 -14.034 1.00 97.25 99 TYR A CA 1
ATOM 743 C C . TYR A 1 99 ? 1.219 0.989 -12.862 1.00 97.25 99 TYR A C 1
ATOM 745 O O . TYR A 1 99 ? 0.576 0.189 -12.170 1.00 97.25 99 TYR A O 1
ATOM 753 N N . TYR A 1 100 ? 1.148 2.310 -12.664 1.00 97.31 100 TYR A N 1
ATOM 754 C CA . TYR A 1 100 ? 0.335 2.898 -11.595 1.00 97.31 100 TYR A CA 1
ATOM 755 C C . TYR A 1 100 ? -1.167 2.774 -11.858 1.00 97.31 100 TYR A C 1
ATOM 757 O O . TYR A 1 100 ? -1.921 2.501 -10.923 1.00 97.31 100 TYR A O 1
ATOM 765 N N . LEU A 1 101 ? -1.624 2.899 -13.108 1.00 97.00 101 LEU A N 1
ATOM 766 C CA . LEU A 1 101 ? -3.026 2.637 -13.454 1.00 97.00 101 LEU A CA 1
ATOM 767 C C . LEU A 1 101 ? -3.409 1.181 -13.147 1.00 97.00 101 LEU A C 1
ATOM 769 O O . LEU A 1 101 ? -4.435 0.937 -12.512 1.00 97.00 101 LEU A O 1
ATOM 773 N N . SER A 1 102 ? -2.542 0.223 -13.484 1.00 96.81 102 SER A N 1
ATOM 774 C CA . SER A 1 102 ? -2.716 -1.187 -13.119 1.00 96.81 102 SER A CA 1
ATOM 775 C C . SER A 1 102 ? -2.743 -1.393 -11.598 1.00 96.81 102 SER A C 1
ATOM 777 O O . SER A 1 102 ? -3.545 -2.186 -11.095 1.00 96.81 102 SER A O 1
ATOM 779 N N . TRP A 1 103 ? -1.931 -0.650 -10.833 1.00 96.31 103 TRP A N 1
ATOM 780 C CA . TRP A 1 103 ? -1.967 -0.691 -9.366 1.00 96.31 103 TRP A CA 1
ATOM 781 C C . TRP A 1 103 ? -3.321 -0.214 -8.826 1.00 96.31 103 TRP A C 1
ATOM 783 O O . TRP A 1 103 ? -3.923 -0.890 -7.987 1.00 96.31 103 TRP A O 1
ATOM 793 N N . PHE A 1 104 ? -3.849 0.902 -9.342 1.00 95.75 104 PHE A N 1
ATOM 794 C CA . PHE A 1 104 ? -5.171 1.408 -8.957 1.00 95.75 104 PHE A CA 1
ATOM 795 C C . PHE A 1 104 ? -6.294 0.429 -9.314 1.00 95.75 104 PHE A C 1
ATOM 797 O O . PHE A 1 104 ? -7.197 0.217 -8.500 1.00 95.75 104 PHE A O 1
ATOM 804 N N . ASP A 1 105 ? -6.210 -0.240 -10.465 1.00 95.25 105 ASP A N 1
ATOM 805 C CA . ASP A 1 105 ? -7.142 -1.309 -10.835 1.00 95.25 105 ASP A CA 1
ATOM 806 C C . ASP A 1 105 ? -7.076 -2.498 -9.865 1.00 95.25 105 ASP A C 1
ATOM 808 O O . ASP A 1 105 ? -8.099 -3.116 -9.546 1.00 95.25 105 ASP A O 1
ATOM 812 N N . CYS A 1 106 ? -5.882 -2.845 -9.375 1.00 93.31 106 CYS A N 1
ATOM 813 C CA . CYS A 1 106 ? -5.713 -3.872 -8.347 1.00 93.31 106 CYS A CA 1
ATOM 814 C C . CYS A 1 106 ? -6.341 -3.438 -7.020 1.00 93.31 106 CYS A C 1
ATOM 816 O O . CYS A 1 106 ? -7.139 -4.192 -6.456 1.00 93.31 106 CYS A O 1
ATOM 818 N N . ALA A 1 107 ? -6.058 -2.215 -6.574 1.00 92.00 107 ALA A N 1
ATOM 819 C CA . ALA A 1 107 ? -6.616 -1.652 -5.351 1.00 92.00 107 ALA A CA 1
ATOM 820 C C . ALA A 1 107 ? -8.152 -1.622 -5.390 1.00 92.00 107 ALA A C 1
ATOM 822 O O . ALA A 1 107 ? -8.807 -2.073 -4.450 1.00 92.00 107 ALA A O 1
ATOM 823 N N . ALA A 1 108 ? -8.748 -1.171 -6.497 1.00 91.00 108 ALA A N 1
ATOM 824 C CA . ALA A 1 108 ? -10.199 -1.137 -6.664 1.00 91.00 108 ALA A CA 1
ATOM 825 C C . ALA A 1 108 ? -10.834 -2.532 -6.526 1.00 91.00 108 ALA A C 1
ATOM 827 O O . ALA A 1 108 ? -11.867 -2.683 -5.870 1.00 91.00 108 ALA A O 1
ATOM 828 N N . LYS A 1 109 ? -10.197 -3.568 -7.090 1.00 87.81 109 LYS A N 1
ATOM 829 C CA . LYS A 1 109 ? -10.665 -4.960 -6.978 1.00 87.81 109 LYS A CA 1
ATOM 830 C C . LYS A 1 109 ? -10.586 -5.479 -5.544 1.00 87.81 109 LYS A C 1
ATOM 832 O O . LYS A 1 109 ? -11.568 -6.043 -5.068 1.00 87.81 109 LYS A O 1
ATOM 837 N N . VAL A 1 110 ? -9.468 -5.255 -4.851 1.00 81.81 110 VAL A N 1
ATOM 838 C CA . VAL A 1 110 ? -9.288 -5.634 -3.434 1.00 81.81 110 VAL A CA 1
ATOM 839 C C . VAL A 1 110 ? -10.378 -5.001 -2.565 1.00 81.81 110 VAL A C 1
ATOM 841 O O . VAL A 1 110 ? -11.061 -5.688 -1.807 1.00 81.81 110 VAL A O 1
ATOM 844 N N . LEU A 1 111 ? -10.630 -3.703 -2.741 1.00 82.62 111 LEU A N 1
ATOM 845 C CA . LEU A 1 111 ? -11.653 -2.990 -1.973 1.00 82.62 111 LEU A CA 1
ATOM 846 C C . LEU A 1 111 ? -13.072 -3.473 -2.286 1.00 82.62 111 LEU A C 1
ATOM 848 O O . LEU A 1 111 ? -13.901 -3.558 -1.380 1.00 82.62 111 LEU A O 1
ATOM 852 N N . ALA A 1 112 ? -13.355 -3.834 -3.539 1.00 82.38 112 ALA A N 1
ATOM 853 C CA . ALA A 1 112 ? -14.637 -4.421 -3.911 1.00 82.38 112 ALA A CA 1
ATOM 854 C C . ALA A 1 112 ? -14.852 -5.800 -3.263 1.00 82.38 112 ALA A C 1
ATOM 856 O O . ALA A 1 112 ? -15.959 -6.084 -2.804 1.00 82.38 112 ALA A O 1
ATOM 857 N N . TYR A 1 113 ? -13.818 -6.647 -3.190 1.00 72.19 113 TYR A N 1
ATOM 858 C CA . TYR A 1 113 ? -13.901 -7.936 -2.496 1.00 72.19 113 TYR A CA 1
ATOM 859 C C . TYR A 1 113 ? -14.101 -7.765 -0.992 1.00 72.19 113 TYR A C 1
ATOM 861 O O . TYR A 1 113 ? -14.994 -8.401 -0.432 1.00 72.19 113 TYR A O 1
ATOM 869 N N . ALA A 1 114 ? -13.352 -6.859 -0.359 1.00 71.81 114 ALA A N 1
ATOM 870 C CA . ALA A 1 114 ? -13.529 -6.543 1.056 1.00 71.81 114 ALA A CA 1
ATOM 871 C C . ALA A 1 114 ? -14.963 -6.078 1.355 1.00 71.81 114 ALA A C 1
ATOM 873 O O . ALA A 1 114 ? -15.596 -6.584 2.282 1.00 71.81 114 ALA A O 1
ATOM 874 N N . ALA A 1 115 ? -15.513 -5.185 0.526 1.00 72.19 115 ALA A N 1
ATOM 875 C CA . ALA A 1 115 ? -16.882 -4.699 0.680 1.00 72.19 115 ALA A CA 1
ATOM 876 C C . ALA A 1 115 ? -17.930 -5.816 0.515 1.00 72.19 115 ALA A C 1
ATOM 878 O O . ALA A 1 115 ? -18.897 -5.864 1.275 1.00 72.19 115 ALA A O 1
ATOM 879 N N . ARG A 1 116 ? -17.739 -6.740 -0.439 1.00 71.38 116 ARG A N 1
ATOM 880 C CA . ARG A 1 116 ? -18.628 -7.904 -0.616 1.00 71.38 116 ARG A CA 1
ATOM 881 C C . ARG A 1 116 ? -18.561 -8.861 0.569 1.00 71.38 116 ARG A C 1
ATOM 883 O O . ARG A 1 116 ? -19.607 -9.233 1.085 1.00 71.38 116 ARG A O 1
ATOM 890 N N . GLY A 1 117 ? -17.363 -9.196 1.046 1.00 67.12 117 GLY A N 1
ATOM 891 C CA . GLY A 1 117 ? -17.194 -10.049 2.226 1.00 67.12 117 GLY A CA 1
ATOM 892 C C . GLY A 1 117 ? -17.800 -9.431 3.491 1.00 67.12 117 GLY A C 1
ATOM 893 O O . GLY A 1 117 ? -18.417 -10.135 4.290 1.00 67.12 117 GLY A O 1
ATOM 894 N N . GLN A 1 118 ? -17.702 -8.105 3.652 1.00 60.06 118 GLN A N 1
ATOM 895 C CA . GLN A 1 118 ? -18.412 -7.382 4.712 1.00 60.06 118 GLN A CA 1
ATOM 896 C C . GLN A 1 118 ? -19.931 -7.476 4.547 1.00 60.06 118 GLN A C 1
ATOM 898 O O . GLN A 1 118 ? -20.617 -7.759 5.525 1.00 60.06 118 GLN A O 1
ATOM 903 N N . ALA A 1 119 ? -20.458 -7.278 3.336 1.00 60.97 119 ALA A N 1
ATOM 904 C CA . ALA A 1 119 ? -21.891 -7.381 3.073 1.00 60.97 119 ALA A CA 1
ATOM 905 C C . ALA A 1 119 ? -22.428 -8.792 3.366 1.00 60.97 119 ALA A C 1
ATOM 907 O O . ALA A 1 119 ? -23.425 -8.922 4.072 1.00 60.97 119 ALA A O 1
ATOM 908 N N . GLU A 1 120 ? -21.738 -9.840 2.912 1.00 64.06 120 GLU A N 1
ATOM 909 C CA . GLU A 1 120 ? -22.107 -11.239 3.164 1.00 64.06 120 GLU A CA 1
ATOM 910 C C . GLU A 1 120 ? -22.056 -11.589 4.659 1.00 64.06 120 GLU A C 1
ATOM 912 O O . GLU A 1 120 ? -22.977 -12.217 5.189 1.00 64.06 120 GLU A O 1
ATOM 917 N N . PHE A 1 121 ? -21.018 -11.144 5.377 1.00 56.81 121 PHE A N 1
ATOM 918 C CA . PHE A 1 121 ? -20.928 -11.333 6.825 1.00 56.81 121 PHE A CA 1
ATOM 919 C C . PHE A 1 121 ? -22.027 -10.568 7.570 1.00 56.81 121 PHE A C 1
ATOM 921 O O . PHE A 1 121 ? -22.648 -11.120 8.479 1.00 56.81 121 PHE A O 1
ATOM 928 N N . SER A 1 122 ? -22.300 -9.318 7.189 1.00 58.94 122 SER A N 1
ATOM 929 C CA . SER A 1 122 ? -23.377 -8.514 7.770 1.00 58.94 122 SER A CA 1
ATOM 930 C C . SER A 1 122 ? -24.752 -9.123 7.505 1.00 58.94 122 SER A C 1
ATOM 932 O O . SER A 1 122 ? -25.572 -9.165 8.419 1.00 58.94 122 SER A O 1
ATOM 934 N N . GLU A 1 123 ? -25.002 -9.654 6.307 1.00 62.06 123 GLU A N 1
ATOM 935 C CA . GLU A 1 123 ? -26.245 -10.354 5.976 1.00 62.06 123 GLU A CA 1
ATOM 936 C C . GLU A 1 123 ? -26.392 -11.648 6.793 1.00 62.06 123 GLU A C 1
ATOM 938 O O . GLU A 1 123 ? -27.460 -11.925 7.342 1.00 62.06 123 GLU A O 1
ATOM 943 N N . MET A 1 124 ? -25.308 -12.411 6.959 1.00 58.03 124 MET A N 1
ATOM 944 C CA . MET A 1 124 ? -25.291 -13.608 7.803 1.00 58.03 124 MET A CA 1
ATOM 945 C C . MET A 1 124 ? -25.495 -13.281 9.290 1.00 58.03 124 MET A C 1
ATOM 947 O O . MET A 1 124 ? -26.241 -13.986 9.969 1.00 58.03 124 MET A O 1
ATOM 951 N N . ALA A 1 125 ? -24.885 -12.206 9.793 1.00 55.94 125 ALA A N 1
ATOM 952 C CA . ALA A 1 125 ? -25.047 -11.736 11.169 1.00 55.94 125 ALA A CA 1
ATOM 953 C C . ALA A 1 125 ? -26.444 -11.144 11.438 1.00 55.94 125 ALA A C 1
ATOM 955 O O . ALA A 1 125 ? -26.930 -11.214 12.567 1.00 55.94 125 ALA A O 1
ATOM 956 N N . ALA A 1 126 ? -27.099 -10.589 10.413 1.00 60.28 126 ALA A N 1
ATOM 957 C CA . ALA A 1 126 ? -28.453 -10.043 10.492 1.00 60.28 126 ALA A CA 1
ATOM 958 C C . ALA A 1 126 ? -29.555 -11.114 10.398 1.00 60.28 126 ALA A C 1
ATOM 960 O O . ALA A 1 126 ? -30.718 -10.823 10.692 1.00 60.28 126 ALA A O 1
ATOM 961 N N . ARG A 1 127 ? -29.231 -12.359 10.016 1.00 59.53 127 ARG A N 1
ATOM 962 C CA . ARG A 1 127 ? -30.215 -13.449 10.008 1.00 59.53 127 ARG A CA 1
ATOM 963 C C . ARG A 1 127 ? -30.633 -13.793 11.444 1.00 59.53 127 ARG A C 1
ATOM 965 O O . ARG A 1 127 ? -29.770 -14.069 12.280 1.00 59.53 127 ARG A O 1
ATOM 972 N N . PRO A 1 128 ? -31.944 -13.846 11.750 1.00 58.34 128 PRO A N 1
ATOM 973 C CA . PRO A 1 128 ? -32.401 -14.282 13.060 1.00 58.34 128 PRO A CA 1
ATOM 974 C C . PRO A 1 128 ? -31.907 -15.708 13.307 1.00 58.34 128 PRO A C 1
ATOM 976 O O . PRO A 1 128 ? -32.124 -16.606 12.485 1.00 58.34 128 PRO A O 1
ATOM 979 N N . ARG A 1 129 ? -31.219 -15.917 14.436 1.00 56.88 129 ARG A N 1
ATOM 980 C CA . ARG A 1 129 ? -30.819 -17.257 14.874 1.00 56.88 129 ARG A CA 1
ATOM 981 C C . ARG A 1 129 ? -32.091 -18.083 15.009 1.00 56.88 129 ARG A C 1
ATOM 983 O O . ARG A 1 129 ? -32.916 -17.792 15.872 1.00 56.88 129 ARG A O 1
ATOM 990 N N . ARG A 1 130 ? -32.270 -19.074 14.131 1.00 53.88 130 ARG A N 1
ATOM 991 C CA . ARG A 1 130 ? -33.369 -20.031 14.262 1.00 53.88 130 ARG A CA 1
ATOM 992 C C . ARG A 1 130 ? -33.239 -20.675 15.637 1.00 53.88 130 ARG A C 1
ATOM 994 O O . ARG A 1 130 ? -32.205 -21.265 15.942 1.00 53.88 130 ARG A O 1
ATOM 1001 N N . SER A 1 131 ? -34.260 -20.490 16.463 1.00 55.12 131 SER A N 1
ATOM 1002 C CA . SER A 1 131 ? -34.437 -21.240 17.698 1.00 55.12 131 SER A CA 1
ATOM 1003 C C . SER A 1 131 ? -34.488 -22.723 17.336 1.00 55.12 131 SER A C 1
ATOM 1005 O O . SER A 1 131 ? -35.332 -23.114 16.525 1.00 55.12 131 SER A O 1
ATOM 1007 N N . ALA A 1 132 ? -33.538 -23.493 17.866 1.00 51.16 132 ALA A N 1
ATOM 1008 C CA . ALA A 1 132 ? -33.630 -24.947 17.917 1.00 51.16 132 ALA A CA 1
ATOM 1009 C C . ALA A 1 132 ? -34.719 -25.363 18.912 1.00 51.16 132 ALA A C 1
ATOM 1011 O O . ALA A 1 132 ? -34.916 -24.611 19.897 1.00 51.16 132 ALA A O 1
#

Nearest PDB structures (foldseek):
  4cce-assembly1_A  TM=9.368E-01  e=1.634E-08  Mus musculus
  3zr5-assembly1_A  TM=9.365E-01  e=4.240E-08  Mus musculus
  5nxb-assembly1_A  TM=9.337E-01  e=4.240E-08  Mus musculus
  8hfw-assembly2_C-2  TM=3.891E-01  e=9.801E+00  Burkholderia pyrrocinia

Mean predicted aligned error: 7.28 Å

Foldseek 3Di:
DDPPPQDPLNVLCQCAACPHHVNAQEDEAEQFAQDQQDPHGFDHQPLDLVHGHLPGDCRLVSLLSNCLRPVNRHYHYDYSHHYCNQPVNDCPDVSVVVRVVSVVVSSVVSNVVSVVVSVVVVVVVPDPDPDD

Secondary structure (DSSP, 8-state):
----PPPHHHHHHHHHSTTTSS--SEEEEEE--SSB-SSSBPPPS-SBTTB--SSSSSHHHHHHHHHHH-TT-EEEEEES---TTGGGG-SSSHHHHHHHHHHHHHHHHHHHHHHHHHHHHHHHHHS-----

Solvent-accessible surface area (backbone atoms only — not comparable to full-atom values): 7792 Å² total; per-residue (Å²): 136,83,82,73,74,76,49,73,69,53,52,50,40,36,43,28,23,71,92,67,50,72,34,48,61,63,49,80,40,72,42,36,15,65,39,75,72,82,94,50,58,41,50,37,49,47,91,43,97,91,43,80,46,87,82,50,67,58,60,64,58,50,52,42,58,37,41,74,52,25,74,82,43,42,79,44,78,47,66,83,49,61,52,73,75,34,49,82,68,37,72,91,36,70,50,44,54,53,52,51,52,52,49,51,55,49,52,53,50,53,52,50,51,45,52,49,54,48,49,54,50,49,55,60,70,67,48,78,79,76,81,128

Radius of gyration: 18.42 Å; Cα contacts (8 Å, |Δi|>4): 160; chains: 1; bounding box: 50×34×56 Å

pLDDT: mean 87.24, std 14.61, range [42.03, 97.94]

Sequence (132 aa):
MGRTAASPAGVLDYLLKPGYGASLQLIKLEVGGDTNSTDGAEPNHMPTRDTVDRGQGYQWWLAEQAKARSPDIKLAGLDWGAPGWIGGGNFWSQDTIDYYLSWFDCAAKVLAYAARGQAEFSEMAARPRRSA